Protein AF-M7C4N7-F1 (afdb_monomer_lite)

Structure (mmCIF, N/CA/C/O backbone):
data_AF-M7C4N7-F1
#
_entry.id   AF-M7C4N7-F1
#
loop_
_atom_site.group_PDB
_atom_site.id
_atom_site.type_symbol
_atom_site.label_atom_id
_atom_site.label_alt_id
_atom_site.label_comp_id
_atom_site.label_asym_id
_atom_site.label_entity_id
_atom_site.label_seq_id
_atom_site.pdbx_PDB_ins_code
_atom_site.Cartn_x
_atom_site.Cartn_y
_atom_site.Cartn_z
_atom_site.occupancy
_atom_site.B_iso_or_equiv
_atom_site.auth_seq_id
_atom_site.auth_comp_id
_atom_site.auth_asym_id
_atom_site.auth_atom_id
_atom_site.pdbx_PDB_model_num
ATOM 1 N N . MET A 1 1 ? 20.172 -42.568 18.208 1.00 40.59 1 MET A N 1
ATOM 2 C CA . MET A 1 1 ? 20.230 -41.429 19.149 1.00 40.59 1 MET A CA 1
ATOM 3 C C . MET A 1 1 ? 21.598 -40.781 19.039 1.00 40.59 1 MET A C 1
ATOM 5 O O . MET A 1 1 ? 22.564 -41.377 19.485 1.00 40.59 1 MET A O 1
ATOM 9 N N . VAL A 1 2 ? 21.690 -39.600 18.428 1.00 37.16 2 VAL A N 1
ATOM 10 C CA . VAL A 1 2 ? 22.840 -38.697 18.586 1.00 37.16 2 VAL A CA 1
ATOM 11 C C . VAL A 1 2 ? 22.249 -37.297 18.700 1.00 37.16 2 VAL A C 1
ATOM 13 O O . VAL A 1 2 ? 21.604 -36.816 17.772 1.00 37.16 2 VAL A O 1
ATOM 16 N N . GLY A 1 3 ? 22.351 -36.714 19.893 1.00 39.97 3 GLY A N 1
ATOM 17 C CA . GLY A 1 3 ? 21.815 -35.397 20.205 1.00 39.97 3 GLY A CA 1
ATOM 18 C C . GLY A 1 3 ? 22.714 -34.293 19.663 1.00 39.97 3 GLY A C 1
ATOM 19 O O . GLY A 1 3 ? 23.933 -34.355 19.806 1.00 39.97 3 GLY A O 1
ATOM 20 N N . VAL A 1 4 ? 22.102 -33.257 19.092 1.00 41.66 4 VAL A N 1
ATOM 21 C CA . VAL A 1 4 ? 22.787 -32.007 18.763 1.00 41.66 4 VAL A CA 1
ATOM 22 C C . VAL A 1 4 ? 22.228 -30.922 19.671 1.00 41.66 4 VAL A C 1
ATOM 24 O O . VAL A 1 4 ? 21.114 -30.435 19.510 1.00 41.66 4 VAL A O 1
ATOM 27 N N . LYS A 1 5 ? 23.027 -30.592 20.683 1.00 49.56 5 LYS A N 1
ATOM 28 C CA . LYS A 1 5 ? 22.858 -29.465 21.594 1.00 49.56 5 LYS A CA 1
ATOM 29 C C . LYS A 1 5 ? 23.390 -28.226 20.878 1.00 49.56 5 LYS A C 1
ATOM 31 O O . LYS A 1 5 ? 24.591 -28.162 20.628 1.00 49.56 5 LYS A O 1
ATOM 36 N N . HIS A 1 6 ? 22.548 -27.240 20.561 1.00 33.75 6 HIS A N 1
ATOM 37 C CA . HIS A 1 6 ? 23.070 -25.950 20.104 1.00 33.75 6 HIS A CA 1
ATOM 38 C C . HIS A 1 6 ? 22.189 -24.744 20.476 1.00 33.75 6 HIS A C 1
ATOM 40 O O . HIS A 1 6 ? 21.350 -24.289 19.712 1.00 33.75 6 HIS A O 1
ATOM 46 N N . ARG A 1 7 ? 22.494 -24.212 21.668 1.00 37.88 7 ARG A N 1
ATOM 47 C CA . ARG A 1 7 ? 22.790 -22.797 21.959 1.00 37.88 7 ARG A CA 1
ATOM 48 C C . ARG A 1 7 ? 21.740 -21.748 21.557 1.00 37.88 7 ARG A C 1
ATOM 50 O O . ARG A 1 7 ? 21.820 -21.155 20.484 1.00 37.88 7 ARG A O 1
ATOM 57 N N . GLU A 1 8 ? 20.884 -21.407 22.520 1.00 39.66 8 GLU A N 1
ATOM 58 C CA . GLU A 1 8 ? 20.238 -20.094 22.614 1.00 39.66 8 GLU A CA 1
ATOM 59 C C . GLU A 1 8 ? 21.288 -18.973 22.531 1.00 39.66 8 GLU A C 1
ATOM 61 O O . GLU A 1 8 ? 22.271 -18.951 23.281 1.00 39.66 8 GLU A O 1
ATOM 66 N N . ARG A 1 9 ? 21.086 -18.025 21.613 1.00 38.28 9 ARG A N 1
ATOM 67 C CA . ARG A 1 9 ? 21.716 -16.704 21.665 1.00 38.28 9 ARG A CA 1
ATOM 68 C C . ARG A 1 9 ? 20.626 -15.684 21.949 1.00 38.28 9 ARG A C 1
ATOM 70 O O . ARG A 1 9 ? 19.902 -15.271 21.051 1.00 38.28 9 ARG A O 1
ATOM 77 N N . SER A 1 10 ? 20.554 -15.303 23.217 1.00 37.97 10 SER A N 1
ATOM 78 C CA . SER A 1 10 ? 19.897 -14.089 23.678 1.00 37.97 10 SER A CA 1
ATOM 79 C C . SER A 1 10 ? 20.568 -12.885 23.006 1.00 37.97 10 SER A C 1
ATOM 81 O O . SER A 1 10 ? 21.794 -12.758 23.066 1.00 37.97 10 SER A O 1
ATOM 83 N N . ILE A 1 11 ? 19.801 -12.035 22.320 1.00 37.44 11 ILE A N 1
ATOM 84 C CA . ILE A 1 11 ? 20.286 -10.740 21.830 1.00 37.44 11 ILE A CA 1
ATOM 85 C C . ILE A 1 11 ? 19.551 -9.666 22.617 1.00 37.44 11 ILE A C 1
ATOM 87 O O . ILE A 1 11 ? 18.340 -9.499 22.506 1.00 37.44 11 ILE A O 1
ATOM 91 N N . ALA A 1 12 ? 20.334 -8.994 23.454 1.00 33.44 12 ALA A N 1
ATOM 92 C CA . ALA A 1 12 ? 19.933 -7.906 24.317 1.00 33.44 12 ALA A CA 1
ATOM 93 C C . ALA A 1 12 ? 19.387 -6.715 23.515 1.00 33.44 12 ALA A C 1
ATOM 95 O O . ALA A 1 12 ? 19.993 -6.271 22.538 1.00 33.44 12 ALA A O 1
ATOM 96 N N . CYS A 1 13 ? 18.267 -6.164 23.982 1.00 33.59 13 CYS A N 1
ATOM 97 C CA . CYS A 1 13 ? 17.773 -4.858 23.573 1.00 33.59 13 CYS A CA 1
ATOM 98 C C . CYS A 1 13 ? 18.702 -3.777 24.141 1.00 33.59 13 CYS A C 1
ATOM 100 O O . CYS A 1 13 ? 18.657 -3.486 25.334 1.00 33.59 13 CYS A O 1
ATOM 102 N N . HIS A 1 14 ? 19.542 -3.176 23.301 1.00 33.78 14 HIS A N 1
ATOM 103 C CA . HIS A 1 14 ? 20.205 -1.917 23.632 1.00 33.78 14 HIS A CA 1
ATOM 104 C C . HIS A 1 14 ? 19.411 -0.760 23.027 1.00 33.78 14 HIS A C 1
ATOM 106 O O . HIS A 1 14 ? 19.383 -0.566 21.813 1.00 33.78 14 HIS A O 1
ATOM 112 N N . SER A 1 15 ? 18.773 0.012 23.905 1.00 44.28 15 SER A N 1
ATOM 113 C CA . SER A 1 15 ? 18.278 1.354 23.614 1.00 44.28 15 SER A CA 1
ATOM 114 C C . SER A 1 15 ? 19.450 2.246 23.195 1.00 44.28 15 SER A C 1
ATOM 116 O O . SER A 1 15 ? 20.456 2.320 23.898 1.00 44.28 15 SER A O 1
ATOM 118 N N . SER A 1 16 ? 19.337 2.943 22.067 1.00 34.62 16 SER A N 1
ATOM 119 C CA . SER A 1 16 ? 20.261 4.020 21.701 1.00 34.62 16 SER A CA 1
ATOM 120 C C . SER A 1 16 ? 19.488 5.241 21.220 1.00 34.62 16 SER A C 1
ATOM 122 O O . SER A 1 16 ? 18.903 5.267 20.144 1.00 34.62 16 SER A O 1
ATOM 124 N N . THR A 1 17 ? 19.446 6.198 22.142 1.00 37.44 17 THR A N 1
ATOM 125 C CA . THR A 1 17 ? 19.560 7.654 22.027 1.00 37.44 17 THR A CA 1
ATOM 126 C C . THR A 1 17 ? 19.307 8.301 20.662 1.00 37.44 17 THR A C 1
ATOM 128 O O . THR A 1 17 ? 19.989 8.048 19.674 1.00 37.44 17 THR A O 1
ATOM 131 N N . MET A 1 18 ? 18.363 9.244 20.679 1.00 44.78 18 MET A N 1
ATOM 132 C CA . MET A 1 18 ? 17.986 10.129 19.582 1.00 44.78 18 MET A CA 1
ATOM 133 C C . MET A 1 18 ? 19.160 10.969 19.061 1.00 44.78 18 MET A C 1
ATOM 135 O O . MET A 1 18 ? 19.702 11.804 19.786 1.00 44.78 18 MET A O 1
ATOM 139 N N . LEU A 1 19 ? 19.464 10.831 17.768 1.00 38.69 19 LEU A N 1
ATOM 140 C CA . LEU A 1 19 ? 20.154 11.853 16.988 1.00 38.69 19 LEU A CA 1
ATOM 141 C C . LEU A 1 19 ? 19.371 12.173 15.712 1.00 38.69 19 LEU A C 1
ATOM 143 O O . LEU A 1 19 ? 18.706 11.344 15.100 1.00 38.69 19 LEU A O 1
ATOM 147 N N . ARG A 1 20 ? 19.418 13.462 15.410 1.00 41.31 20 ARG A N 1
ATOM 148 C CA . ARG A 1 20 ? 18.563 14.259 14.540 1.00 41.31 20 ARG A CA 1
ATOM 149 C C . ARG A 1 20 ? 18.873 13.988 13.059 1.00 41.31 20 ARG A C 1
ATOM 151 O O . ARG A 1 20 ? 20.030 14.053 12.669 1.00 41.31 20 ARG A O 1
ATOM 158 N N . GLY A 1 21 ? 17.831 13.805 12.241 1.00 40.88 21 GLY A N 1
ATOM 159 C CA . GLY A 1 21 ? 17.852 14.159 10.815 1.00 40.88 21 GLY A CA 1
ATOM 160 C C . GLY A 1 21 ? 18.328 13.100 9.816 1.00 40.88 21 GLY A C 1
ATOM 161 O O . GLY A 1 21 ? 19.357 13.290 9.190 1.00 40.88 21 GLY A O 1
ATOM 162 N N . THR A 1 22 ? 17.533 12.051 9.595 1.00 36.03 22 THR A N 1
ATOM 163 C CA . THR A 1 22 ? 17.334 11.353 8.302 1.00 36.03 22 THR A CA 1
ATOM 164 C C . THR A 1 22 ? 16.065 10.494 8.431 1.00 36.03 22 THR A C 1
ATOM 166 O O . THR A 1 22 ? 15.896 9.863 9.474 1.00 36.03 22 THR A O 1
ATOM 169 N N . PRO A 1 23 ? 15.168 10.376 7.431 1.00 38.97 23 PRO A N 1
ATOM 170 C CA . PRO A 1 23 ? 14.235 9.253 7.380 1.00 38.97 23 PRO A CA 1
ATOM 171 C C . PRO A 1 23 ? 14.991 8.034 6.830 1.00 38.97 23 PRO A C 1
ATOM 173 O O . PRO A 1 23 ? 14.690 7.500 5.766 1.00 38.97 23 PRO A O 1
ATOM 176 N N . GLY A 1 24 ? 16.058 7.644 7.529 1.00 34.75 24 GLY A N 1
ATOM 177 C CA . GLY A 1 24 ? 16.768 6.404 7.282 1.00 34.75 24 GLY A CA 1
ATOM 178 C C . GLY A 1 24 ? 15.963 5.288 7.919 1.00 34.75 24 GLY A C 1
ATOM 179 O O . GLY A 1 24 ? 16.109 5.024 9.111 1.00 34.75 24 GLY A O 1
ATOM 180 N N . TRP A 1 25 ? 15.092 4.652 7.138 1.00 45.12 25 TRP A N 1
ATOM 181 C CA . TRP A 1 25 ? 14.478 3.386 7.517 1.00 45.12 25 TRP A CA 1
ATOM 182 C C . TRP A 1 25 ? 15.591 2.345 7.616 1.00 45.12 25 TRP A C 1
ATOM 184 O O . TRP A 1 25 ? 15.926 1.658 6.654 1.00 45.12 25 TRP A O 1
ATOM 194 N N . SER A 1 26 ? 16.212 2.272 8.790 1.00 38.34 26 SER A N 1
ATOM 195 C CA . SER A 1 26 ? 17.112 1.192 9.157 1.00 38.34 26 SER A CA 1
ATOM 196 C C . SER A 1 26 ? 16.245 -0.027 9.448 1.00 38.34 26 SER A C 1
ATOM 198 O O . SER A 1 26 ? 15.958 -0.362 10.594 1.00 38.34 26 SER A O 1
ATOM 200 N N . CYS A 1 27 ? 15.748 -0.657 8.385 1.00 45.44 27 CYS A N 1
ATOM 201 C CA . CYS A 1 27 ? 15.280 -2.028 8.456 1.00 45.44 27 CYS A CA 1
ATOM 202 C C . CYS A 1 27 ? 16.518 -2.868 8.797 1.00 45.44 27 CYS A C 1
ATOM 204 O O . CYS A 1 27 ? 17.443 -2.910 7.979 1.00 45.44 27 CYS A O 1
ATOM 206 N N . PRO A 1 28 ? 16.593 -3.534 9.965 1.00 48.09 28 PRO A N 1
ATOM 207 C CA . PRO A 1 28 ? 17.647 -4.501 10.189 1.00 48.09 28 PRO A CA 1
ATOM 208 C C . PRO A 1 28 ? 17.442 -5.589 9.141 1.00 48.09 28 PRO A C 1
ATOM 210 O O . PRO A 1 28 ? 16.432 -6.294 9.143 1.00 48.09 28 PRO A O 1
ATOM 213 N N . GLY A 1 29 ? 18.371 -5.665 8.190 1.00 47.34 29 GLY A N 1
ATOM 214 C CA . GLY A 1 29 ? 18.349 -6.666 7.143 1.00 47.34 29 GLY A CA 1
ATOM 215 C C . GLY A 1 29 ? 18.206 -8.055 7.752 1.00 47.34 29 GLY A C 1
ATOM 216 O O . GLY A 1 29 ? 19.036 -8.454 8.566 1.00 47.34 29 GLY A O 1
ATOM 217 N N . ARG A 1 30 ? 17.129 -8.745 7.361 1.00 42.28 30 ARG A N 1
ATOM 218 C CA . ARG A 1 30 ? 16.949 -10.205 7.283 1.00 42.28 30 ARG A CA 1
ATOM 219 C C . ARG A 1 30 ? 15.504 -10.485 6.856 1.00 42.28 30 ARG A C 1
ATOM 221 O O . ARG A 1 30 ? 14.694 -10.970 7.635 1.00 42.28 30 ARG A O 1
ATOM 228 N N . TYR A 1 31 ? 15.197 -10.256 5.579 1.00 47.56 31 TYR A N 1
ATOM 229 C CA . TYR A 1 31 ? 14.181 -11.078 4.914 1.00 47.56 31 TYR A CA 1
ATOM 230 C C . TYR A 1 31 ? 14.815 -12.450 4.649 1.00 47.56 31 TYR A C 1
ATOM 232 O O . TYR A 1 31 ? 15.172 -12.787 3.525 1.00 47.56 31 TYR A O 1
ATOM 240 N N . LEU A 1 32 ? 15.073 -13.200 5.723 1.00 45.38 32 LEU A N 1
ATOM 241 C CA . LEU A 1 32 ? 15.330 -14.626 5.609 1.00 45.38 32 LEU A CA 1
ATOM 242 C C . LEU A 1 32 ? 13.970 -15.295 5.488 1.00 45.38 32 LEU A C 1
ATOM 244 O O . LEU A 1 32 ? 13.081 -15.048 6.299 1.00 45.38 32 LEU A O 1
ATOM 248 N N . ALA A 1 33 ? 13.842 -16.089 4.432 1.00 45.34 33 ALA A N 1
ATOM 249 C CA . ALA A 1 33 ? 12.704 -16.930 4.132 1.00 45.34 33 ALA A CA 1
ATOM 250 C C . ALA A 1 33 ? 12.160 -17.599 5.403 1.00 45.34 33 ALA A C 1
ATOM 252 O O . ALA A 1 33 ? 12.805 -18.473 5.981 1.00 45.34 33 ALA A O 1
ATOM 253 N N . ALA A 1 34 ? 10.976 -17.172 5.836 1.00 40.31 34 ALA A N 1
ATOM 254 C CA . ALA A 1 34 ? 10.169 -17.934 6.769 1.00 40.31 34 ALA A CA 1
ATOM 255 C C . ALA A 1 34 ? 9.332 -18.910 5.937 1.00 40.31 34 ALA A C 1
ATOM 257 O O . ALA A 1 34 ? 8.198 -18.625 5.555 1.00 40.31 34 ALA A O 1
ATOM 258 N N . GLU A 1 35 ? 9.943 -20.044 5.602 1.00 48.56 35 GLU A N 1
ATOM 259 C CA . GLU A 1 35 ? 9.201 -21.256 5.277 1.00 48.56 35 GLU A CA 1
ATOM 260 C C . GLU A 1 35 ? 8.355 -21.618 6.509 1.00 48.56 35 GLU A C 1
ATOM 262 O O . GLU A 1 35 ? 8.897 -21.926 7.567 1.00 48.56 35 GLU A O 1
ATOM 267 N N . GLY A 1 36 ? 7.030 -21.534 6.366 1.00 48.16 36 GLY A N 1
ATOM 268 C CA . GLY A 1 36 ? 6.058 -22.207 7.228 1.00 48.16 36 GLY A CA 1
ATOM 269 C C . GLY A 1 36 ? 5.907 -21.689 8.661 1.00 48.16 36 GLY A C 1
ATOM 270 O O . GLY A 1 36 ? 6.401 -22.315 9.586 1.00 48.16 36 GLY A O 1
ATOM 271 N N . ASP A 1 37 ? 5.095 -20.648 8.859 1.00 39.09 37 ASP A N 1
ATOM 272 C CA . ASP A 1 37 ? 4.062 -20.691 9.903 1.00 39.09 37 ASP A CA 1
ATOM 273 C C . ASP A 1 37 ? 2.970 -19.654 9.615 1.00 39.09 37 ASP A C 1
ATOM 275 O O . ASP A 1 37 ? 3.216 -18.456 9.452 1.00 39.09 37 ASP A O 1
ATOM 279 N N . GLN A 1 38 ? 1.731 -20.121 9.529 1.00 46.12 38 GLN A N 1
ATOM 280 C CA . GLN A 1 38 ? 0.542 -19.293 9.364 1.00 46.12 38 GLN A CA 1
ATOM 281 C C . GLN A 1 38 ? 0.182 -18.668 10.728 1.00 46.12 38 GLN A C 1
ATOM 283 O O . GLN A 1 38 ? -0.884 -18.922 11.273 1.00 46.12 38 GLN A O 1
ATOM 288 N N . GLY A 1 39 ? 1.086 -17.878 11.316 1.00 50.03 39 GLY A N 1
ATOM 289 C CA . GLY A 1 39 ? 0.992 -17.570 12.743 1.00 50.03 39 GLY A CA 1
ATOM 290 C C . GLY A 1 39 ? 1.817 -16.388 13.237 1.00 50.03 39 GLY A C 1
ATOM 291 O O . GLY A 1 39 ? 2.554 -16.530 14.199 1.00 50.03 39 GLY A O 1
ATOM 292 N N . SER A 1 40 ? 1.666 -15.182 12.672 1.00 58.06 40 SER A N 1
ATOM 293 C CA . SER A 1 40 ? 1.886 -13.964 13.479 1.00 58.06 40 SER A CA 1
ATOM 294 C C . SER A 1 40 ? 1.351 -12.686 12.828 1.00 58.06 40 SER A C 1
ATOM 296 O O . SER A 1 40 ? 2.103 -11.764 12.511 1.00 58.06 40 SER A O 1
ATOM 298 N N . LYS A 1 41 ? 0.024 -12.564 12.663 1.00 59.72 41 LYS A N 1
ATOM 299 C CA . LYS A 1 41 ? -0.574 -11.235 12.404 1.00 59.72 41 LYS A CA 1
ATOM 300 C C . LYS A 1 41 ? -0.080 -10.208 13.439 1.00 59.72 41 LYS A C 1
ATOM 302 O O . LYS A 1 41 ? 0.226 -9.080 13.067 1.00 59.72 41 LYS A O 1
ATOM 307 N N . GLY A 1 42 ? 0.069 -10.633 14.698 1.00 66.62 42 GLY A N 1
ATOM 308 C CA . GLY A 1 42 ? 0.605 -9.815 15.789 1.00 66.62 42 GLY A CA 1
ATOM 309 C C . GLY A 1 42 ? 2.082 -9.440 15.632 1.00 66.62 42 GLY A C 1
ATOM 310 O O . GLY A 1 42 ? 2.442 -8.305 15.921 1.00 66.62 42 GLY A O 1
ATOM 311 N N . GLY A 1 43 ? 2.933 -10.333 15.120 1.00 79.81 43 GLY A N 1
ATO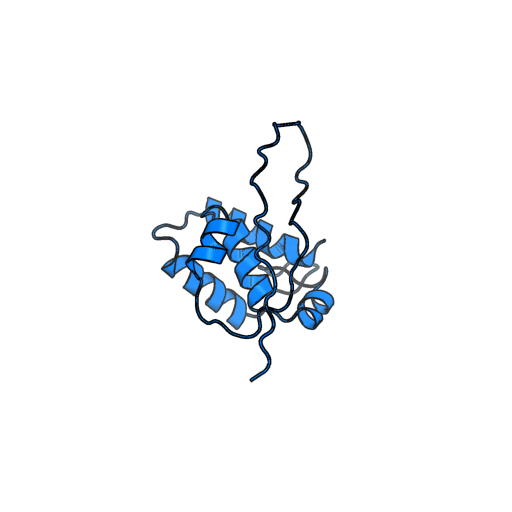M 312 C CA . GLY A 1 43 ? 4.362 -10.063 14.933 1.00 79.81 43 GLY A CA 1
ATOM 313 C C . GLY A 1 43 ? 4.631 -8.973 13.897 1.00 79.81 43 GLY A C 1
ATOM 314 O O . GLY A 1 43 ? 5.406 -8.055 14.158 1.00 79.81 43 GLY A O 1
ATOM 315 N N . LEU A 1 44 ? 3.936 -9.021 12.756 1.00 80.88 44 LEU A N 1
ATOM 316 C CA . LEU A 1 44 ? 4.053 -7.994 11.713 1.00 80.88 44 LEU A CA 1
ATOM 317 C C . LEU A 1 44 ? 3.446 -6.660 12.180 1.00 80.88 44 LEU A C 1
ATOM 319 O O . LEU A 1 44 ? 4.018 -5.602 11.947 1.00 80.88 44 LEU A O 1
ATOM 323 N N . LEU A 1 45 ? 2.334 -6.704 12.921 1.00 84.12 45 LEU A N 1
ATOM 324 C CA . LEU A 1 45 ? 1.708 -5.512 13.504 1.00 84.12 45 LEU A CA 1
ATOM 325 C C . LEU A 1 45 ? 2.633 -4.803 14.504 1.00 84.12 45 LEU A C 1
ATOM 327 O O . LEU A 1 45 ? 2.764 -3.579 14.473 1.00 84.12 45 LEU A O 1
ATOM 331 N N . MET A 1 46 ? 3.313 -5.583 15.348 1.00 84.62 46 MET A N 1
ATOM 332 C CA . MET A 1 46 ? 4.254 -5.077 16.344 1.00 84.62 46 MET A CA 1
ATOM 333 C C . MET A 1 46 ? 5.506 -4.478 15.692 1.00 84.62 46 MET A C 1
ATOM 335 O O . MET A 1 46 ? 5.942 -3.401 16.092 1.00 84.62 46 MET A O 1
ATOM 339 N N . GLN A 1 47 ? 6.042 -5.113 14.642 1.00 84.69 47 GLN A N 1
ATOM 340 C CA . GLN A 1 47 ? 7.154 -4.557 13.856 1.00 84.69 47 GLN A CA 1
ATOM 341 C C . GLN A 1 47 ? 6.796 -3.227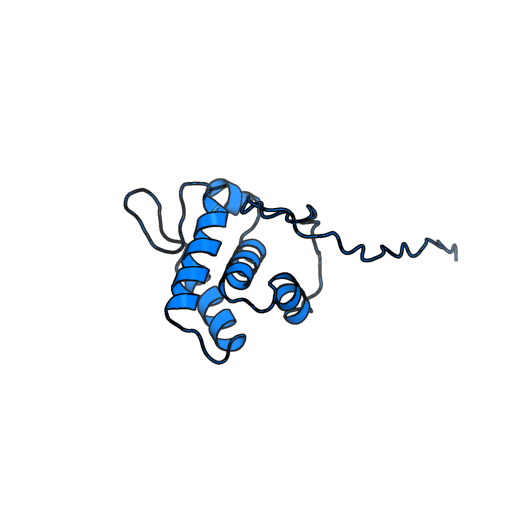 13.185 1.00 84.69 47 GLN A C 1
ATOM 343 O O . GLN A 1 47 ? 7.637 -2.341 13.079 1.00 84.69 47 GLN A O 1
ATOM 348 N N . CYS A 1 48 ? 5.539 -3.068 12.776 1.00 87.94 48 CYS A N 1
ATOM 349 C CA . CYS A 1 48 ? 5.036 -1.855 12.139 1.00 87.94 48 CYS A CA 1
ATOM 350 C C . CYS A 1 48 ? 4.501 -0.817 13.137 1.00 87.94 48 CYS A C 1
ATOM 352 O O . CYS A 1 48 ? 3.822 0.125 12.727 1.00 87.94 48 CYS A O 1
ATOM 354 N N . SER A 1 49 ? 4.773 -0.992 14.437 1.00 87.94 49 SER A N 1
ATOM 355 C CA . SER A 1 49 ? 4.358 -0.079 15.512 1.00 87.94 49 SER A CA 1
ATOM 356 C C . SER A 1 49 ? 2.859 0.240 15.502 1.00 87.94 49 SER A C 1
ATOM 358 O O . SER A 1 49 ? 2.471 1.357 15.830 1.00 87.94 49 SER A O 1
ATOM 360 N N . PHE A 1 50 ? 2.020 -0.723 15.098 1.00 87.12 50 PHE A N 1
ATOM 361 C CA . PHE A 1 50 ? 0.568 -0.543 14.979 1.00 87.12 50 PHE A CA 1
ATOM 362 C C . PHE A 1 50 ? 0.162 0.630 14.069 1.00 87.12 50 PHE A C 1
ATOM 364 O O . PHE A 1 50 ? -0.882 1.244 14.269 1.00 87.12 50 PHE A O 1
ATOM 371 N N . ARG A 1 51 ? 0.973 0.953 13.053 1.00 90.62 51 ARG A N 1
ATOM 372 C CA . ARG A 1 51 ? 0.661 2.011 12.086 1.00 90.62 51 ARG A CA 1
ATOM 373 C C . ARG A 1 51 ? 0.182 1.433 10.751 1.00 90.62 51 ARG A C 1
ATOM 375 O O . ARG A 1 51 ? 0.886 0.584 10.195 1.00 90.62 51 ARG A O 1
ATOM 382 N N . PRO A 1 52 ? -0.941 1.920 10.185 1.00 92.12 52 PRO A N 1
ATOM 383 C CA . PRO A 1 52 ? -1.472 1.424 8.917 1.00 92.12 52 PRO A CA 1
ATOM 384 C C . PRO A 1 52 ? -0.472 1.496 7.759 1.00 92.12 52 PRO A C 1
ATOM 386 O O . PRO A 1 52 ? -0.363 0.536 6.999 1.00 92.12 52 PRO A O 1
ATOM 389 N N . GLY A 1 53 ? 0.295 2.588 7.643 1.00 93.19 53 GLY A N 1
ATOM 390 C CA . GLY A 1 53 ? 1.235 2.804 6.540 1.00 93.19 53 GLY A CA 1
ATOM 391 C C . GLY A 1 53 ? 2.352 1.759 6.449 1.00 93.19 53 GLY A C 1
ATOM 392 O O . GLY A 1 53 ? 2.386 0.980 5.488 1.00 93.19 53 GLY A O 1
ATOM 393 N N . PRO A 1 54 ? 3.242 1.680 7.455 1.00 93.31 54 PRO A N 1
ATOM 394 C CA . PRO A 1 54 ? 4.293 0.666 7.517 1.00 93.31 54 PRO A CA 1
ATOM 395 C C . PRO A 1 54 ? 3.737 -0.759 7.454 1.00 93.31 54 PRO A C 1
ATOM 397 O O . PRO A 1 54 ? 4.302 -1.614 6.773 1.00 93.31 54 PRO A O 1
ATOM 400 N N . TYR A 1 55 ? 2.593 -1.006 8.099 1.00 93.62 55 TYR A N 1
ATOM 401 C CA . TYR A 1 55 ? 1.938 -2.311 8.081 1.00 93.62 55 TYR A CA 1
ATOM 402 C C . TYR A 1 55 ? 1.486 -2.714 6.675 1.00 93.62 55 TYR A C 1
ATOM 404 O O . TYR A 1 55 ? 1.752 -3.834 6.240 1.00 93.62 55 TYR A O 1
ATOM 412 N N . ALA A 1 56 ? 0.877 -1.799 5.918 1.00 93.81 56 ALA A N 1
ATOM 413 C CA . ALA A 1 56 ? 0.474 -2.043 4.537 1.00 93.81 56 ALA A CA 1
ATOM 414 C C . ALA A 1 56 ? 1.670 -2.330 3.620 1.00 93.81 56 ALA A C 1
ATOM 416 O O . ALA A 1 56 ? 1.580 -3.196 2.747 1.00 93.81 56 ALA A O 1
ATOM 417 N N . ALA A 1 57 ? 2.795 -1.641 3.825 1.00 92.88 57 ALA A N 1
ATOM 418 C CA . ALA A 1 57 ? 4.016 -1.905 3.075 1.00 92.88 57 ALA A CA 1
ATOM 419 C C . ALA A 1 57 ? 4.588 -3.299 3.390 1.00 92.88 57 ALA A C 1
ATOM 421 O O . ALA A 1 57 ? 4.857 -4.077 2.474 1.00 92.88 57 ALA A O 1
ATOM 422 N N . CYS A 1 58 ? 4.689 -3.667 4.668 1.00 92.00 58 CYS A N 1
ATOM 423 C CA . CYS A 1 58 ? 5.134 -5.003 5.069 1.00 92.00 58 CYS A CA 1
ATOM 424 C C . CYS A 1 58 ? 4.190 -6.107 4.564 1.00 92.00 58 CYS A C 1
ATOM 426 O O . CYS A 1 58 ? 4.658 -7.133 4.075 1.00 92.00 58 CYS A O 1
ATOM 428 N N . LEU A 1 59 ? 2.871 -5.885 4.593 1.00 92.75 59 LEU A N 1
ATOM 429 C CA . LEU A 1 59 ? 1.894 -6.793 3.984 1.00 92.75 59 LEU A CA 1
ATOM 430 C C . LEU A 1 59 ? 2.106 -6.942 2.474 1.00 92.75 59 LEU A C 1
ATOM 432 O O . LEU A 1 59 ? 2.054 -8.056 1.959 1.00 92.75 59 LEU A O 1
ATOM 436 N N . CYS A 1 60 ? 2.342 -5.837 1.763 1.00 92.06 60 CYS A N 1
ATOM 437 C CA . CYS A 1 60 ? 2.601 -5.856 0.326 1.00 92.06 60 CYS A CA 1
ATOM 438 C C . CYS A 1 60 ? 3.864 -6.674 0.011 1.00 92.06 60 CYS A C 1
ATOM 440 O O . CYS A 1 60 ? 3.807 -7.597 -0.799 1.00 92.06 60 CYS A O 1
ATOM 442 N N . ALA A 1 61 ? 4.966 -6.410 0.717 1.00 90.81 61 ALA A N 1
ATOM 443 C CA . ALA A 1 61 ? 6.223 -7.140 0.559 1.00 90.81 61 ALA A CA 1
ATOM 444 C C . ALA A 1 61 ? 6.094 -8.636 0.902 1.00 90.81 61 ALA A C 1
ATOM 446 O O . ALA A 1 61 ? 6.729 -9.467 0.263 1.00 90.81 61 ALA A O 1
ATOM 447 N N . ALA A 1 62 ? 5.245 -8.995 1.869 1.00 90.44 62 ALA A N 1
ATOM 448 C CA . ALA A 1 62 ? 4.982 -10.391 2.216 1.00 90.44 62 ALA A CA 1
ATOM 449 C C . ALA A 1 62 ? 4.127 -11.131 1.169 1.00 90.44 62 ALA A C 1
ATOM 451 O O . ALA A 1 62 ? 4.225 -12.349 1.043 1.00 90.44 62 ALA A O 1
ATOM 452 N N . MET A 1 63 ? 3.266 -10.423 0.429 1.00 91.31 63 MET A N 1
ATOM 453 C CA . MET A 1 63 ? 2.382 -11.022 -0.581 1.00 91.31 63 MET A CA 1
ATOM 454 C C . MET A 1 63 ? 2.988 -11.081 -1.984 1.00 91.31 63 MET A C 1
ATOM 456 O O . MET A 1 63 ? 2.504 -11.849 -2.818 1.00 91.31 63 MET A O 1
ATOM 460 N N . VAL A 1 64 ? 3.991 -10.253 -2.275 1.00 89.25 64 VAL A N 1
ATOM 461 C CA . VAL A 1 64 ? 4.626 -10.171 -3.593 1.00 89.25 64 VAL A CA 1
ATOM 462 C C . VAL A 1 64 ? 5.987 -10.865 -3.538 1.00 89.25 64 VAL A C 1
ATOM 464 O O . VAL A 1 64 ? 6.853 -10.443 -2.775 1.00 89.25 64 VAL A O 1
ATOM 467 N N . PRO A 1 65 ? 6.228 -11.899 -4.363 1.00 89.62 65 PRO A N 1
ATOM 468 C CA . PRO A 1 65 ? 7.534 -12.543 -4.428 1.00 89.62 65 PRO A CA 1
ATOM 469 C C . PRO A 1 65 ? 8.652 -11.547 -4.761 1.00 89.62 65 PRO A C 1
ATOM 471 O O . PRO A 1 65 ? 8.484 -10.690 -5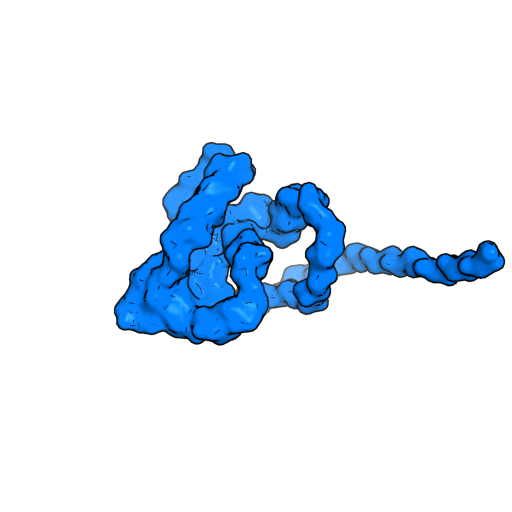.629 1.00 89.62 65 PRO A O 1
ATOM 474 N N . LEU A 1 66 ? 9.822 -11.709 -4.138 1.00 86.44 66 LEU A N 1
ATOM 475 C CA . LEU A 1 66 ? 10.998 -10.852 -4.357 1.00 86.44 66 LEU A CA 1
ATOM 476 C C . LEU A 1 66 ? 11.364 -10.639 -5.844 1.00 86.44 66 LEU A C 1
ATOM 478 O O . LEU A 1 66 ? 11.614 -9.491 -6.217 1.00 86.44 66 LEU A O 1
ATOM 482 N N . PRO A 1 67 ? 11.349 -11.664 -6.726 1.00 89.69 67 PRO A N 1
ATOM 483 C CA . PRO A 1 67 ? 11.623 -11.448 -8.150 1.00 89.69 67 PRO A CA 1
ATOM 484 C C . PRO A 1 67 ? 10.614 -10.508 -8.819 1.00 89.69 67 PRO A C 1
ATOM 486 O O . PRO A 1 67 ? 10.984 -9.688 -9.654 1.00 89.69 67 PRO A O 1
ATOM 489 N N . LEU A 1 68 ? 9.342 -10.595 -8.419 1.00 88.56 68 LEU A N 1
ATOM 490 C CA . LEU A 1 68 ? 8.276 -9.749 -8.945 1.00 88.56 68 LEU A CA 1
ATOM 491 C C . LEU A 1 68 ? 8.379 -8.320 -8.392 1.00 88.56 68 LEU A C 1
ATOM 493 O O . LEU A 1 68 ? 8.212 -7.365 -9.145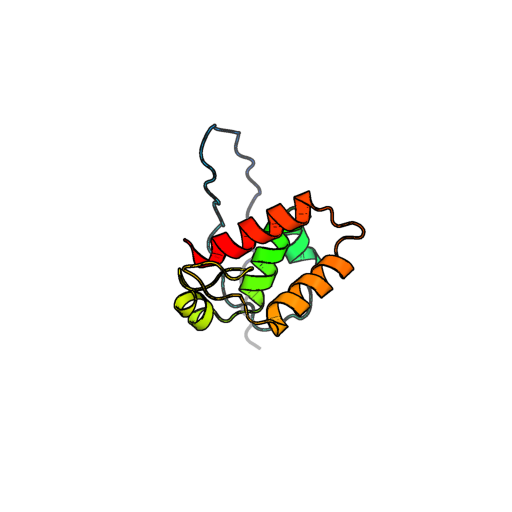 1.00 88.56 68 LEU A O 1
ATOM 497 N N . MET A 1 69 ? 8.743 -8.163 -7.113 1.00 88.00 69 MET A N 1
ATOM 498 C CA . MET A 1 69 ? 9.056 -6.854 -6.519 1.00 88.00 69 MET A CA 1
ATOM 499 C C . MET A 1 69 ? 10.164 -6.131 -7.297 1.00 88.00 69 MET A C 1
ATOM 501 O O . MET A 1 69 ? 10.029 -4.945 -7.590 1.00 88.00 69 MET A O 1
ATOM 505 N N . ALA A 1 70 ? 11.225 -6.848 -7.684 1.00 88.19 70 ALA A N 1
ATOM 506 C CA . ALA A 1 70 ? 12.325 -6.288 -8.468 1.00 88.19 70 ALA A CA 1
ATOM 507 C C . ALA A 1 70 ? 11.890 -5.857 -9.880 1.00 88.19 70 ALA A C 1
ATOM 509 O O . ALA A 1 70 ? 12.344 -4.829 -10.375 1.00 88.19 70 ALA A O 1
ATOM 510 N N . GLN A 1 71 ? 10.981 -6.597 -10.522 1.00 89.62 71 GLN A N 1
ATOM 511 C CA . GLN A 1 71 ? 10.411 -6.201 -11.818 1.00 89.62 71 GLN A CA 1
ATOM 512 C C . GLN A 1 71 ? 9.522 -4.960 -11.714 1.00 89.62 71 GLN A C 1
ATOM 514 O O . GLN A 1 71 ? 9.465 -4.152 -12.636 1.00 89.62 71 GLN A O 1
ATOM 519 N N . TRP A 1 72 ? 8.822 -4.806 -10.594 1.00 92.06 72 TRP A N 1
ATOM 520 C CA . TRP A 1 72 ? 7.917 -3.686 -10.343 1.00 92.06 72 TRP A CA 1
ATOM 521 C C . TRP A 1 72 ? 8.637 -2.405 -9.917 1.00 92.06 72 TRP A C 1
ATOM 523 O O . TRP A 1 72 ? 8.021 -1.338 -9.825 1.00 92.06 72 TRP A O 1
ATOM 533 N N . TYR A 1 73 ? 9.946 -2.497 -9.705 1.00 89.06 73 TYR A N 1
ATOM 534 C CA . TYR A 1 73 ? 10.796 -1.389 -9.329 1.00 89.06 73 TYR A CA 1
ATOM 535 C C . TYR A 1 73 ? 10.704 -0.219 -10.319 1.00 89.06 73 TYR A C 1
ATOM 537 O O . TYR A 1 73 ? 10.873 -0.377 -11.526 1.00 89.06 73 TYR A O 1
ATOM 545 N N . ARG A 1 74 ? 10.406 0.969 -9.788 1.00 87.81 74 ARG A N 1
ATOM 546 C CA . ARG A 1 74 ? 10.130 2.256 -10.455 1.00 87.81 74 ARG A CA 1
ATOM 547 C C . ARG A 1 74 ? 9.007 2.244 -11.490 1.00 87.81 74 ARG A C 1
ATOM 549 O O . ARG A 1 74 ? 8.723 3.285 -12.074 1.00 87.81 74 ARG A O 1
ATOM 556 N N . GLN A 1 75 ? 8.357 1.104 -11.696 1.00 90.00 75 GLN A N 1
ATOM 557 C CA . GLN A 1 75 ? 7.308 0.917 -12.692 1.00 90.00 75 GLN A CA 1
ATOM 558 C C . GLN A 1 75 ? 5.924 0.885 -12.060 1.00 90.00 75 GLN A C 1
ATOM 560 O O . GLN A 1 75 ? 4.955 1.222 -12.732 1.00 90.00 75 GLN A O 1
ATOM 565 N N . VAL A 1 76 ? 5.817 0.500 -10.787 1.00 89.06 76 VAL A N 1
ATOM 566 C CA . VAL A 1 76 ? 4.535 0.260 -10.118 1.00 89.06 76 VAL A CA 1
ATOM 567 C C . VAL A 1 76 ? 4.320 1.212 -8.943 1.00 89.06 76 VAL A C 1
ATOM 569 O O . VAL A 1 76 ? 5.247 1.578 -8.225 1.00 89.06 76 VAL A O 1
ATOM 572 N N . SER A 1 77 ? 3.067 1.599 -8.721 1.00 90.19 77 SER A N 1
ATOM 573 C CA . SER A 1 77 ? 2.615 2.339 -7.538 1.00 90.19 77 SER A CA 1
ATOM 574 C C . SER A 1 77 ? 1.230 1.870 -7.084 1.00 90.19 77 SER A C 1
ATOM 576 O O . SER A 1 77 ? 0.495 1.228 -7.830 1.00 90.19 77 SER A O 1
ATOM 578 N N . LEU A 1 78 ? 0.832 2.184 -5.849 1.00 86.12 78 LEU A N 1
ATOM 579 C CA . LEU A 1 78 ? -0.481 1.834 -5.293 1.00 86.12 78 LEU A CA 1
ATOM 580 C C . LEU A 1 78 ? -1.633 2.384 -6.138 1.00 86.12 78 LEU A C 1
ATOM 582 O O . LEU A 1 78 ? -2.637 1.707 -6.353 1.00 86.12 78 LEU A O 1
ATOM 586 N N . THR A 1 79 ? -1.479 3.599 -6.642 1.00 84.44 79 THR A N 1
ATOM 587 C CA . THR A 1 79 ? -2.389 4.221 -7.605 1.00 84.44 79 THR A CA 1
ATOM 588 C C . THR A 1 79 ? -1.658 4.419 -8.917 1.00 84.44 79 THR A C 1
ATOM 590 O O . THR A 1 79 ? -0.463 4.695 -8.895 1.00 84.44 79 THR A O 1
ATOM 593 N N . GLU A 1 80 ? -2.356 4.311 -10.043 1.00 83.25 80 GLU A N 1
ATOM 594 C CA . GLU A 1 80 ? -1.780 4.639 -11.350 1.00 83.25 80 GLU A CA 1
ATOM 595 C C . GLU A 1 80 ? -1.305 6.096 -11.364 1.00 83.25 80 GLU A C 1
ATOM 597 O O . GLU A 1 80 ? -1.971 6.978 -10.811 1.00 83.25 80 GLU A O 1
ATOM 602 N N . THR A 1 81 ? -0.144 6.349 -11.964 1.00 83.75 81 THR A N 1
ATOM 603 C CA . THR A 1 81 ? 0.333 7.708 -12.244 1.00 83.75 81 THR A CA 1
ATOM 604 C C . THR A 1 81 ? 0.710 7.821 -13.717 1.00 83.75 81 THR A C 1
ATOM 606 O O . THR A 1 81 ? 0.699 6.835 -14.445 1.00 83.75 81 THR A O 1
ATOM 609 N N . ARG A 1 82 ? 1.092 9.019 -14.177 1.00 83.81 82 ARG A N 1
ATOM 610 C CA . ARG A 1 82 ? 1.530 9.220 -15.570 1.00 83.81 82 ARG A CA 1
ATOM 611 C C . ARG A 1 82 ? 2.727 8.350 -15.973 1.00 83.81 82 ARG A C 1
ATOM 613 O O . ARG A 1 82 ? 2.915 8.116 -17.158 1.00 83.81 82 ARG A O 1
ATOM 620 N N . THR A 1 83 ? 3.547 7.927 -15.013 1.00 85.25 83 THR A N 1
ATOM 621 C CA . THR A 1 83 ? 4.818 7.230 -15.266 1.00 85.25 83 THR A CA 1
ATOM 622 C C . THR A 1 83 ? 4.859 5.820 -14.688 1.00 85.25 83 THR A C 1
ATOM 624 O O . THR A 1 83 ? 5.844 5.120 -14.895 1.00 85.25 83 THR A O 1
ATOM 627 N N . THR A 1 84 ? 3.834 5.409 -13.938 1.00 90.12 84 THR A N 1
ATOM 628 C CA . THR A 1 84 ? 3.809 4.122 -13.237 1.00 90.12 84 THR A CA 1
ATOM 629 C C . THR A 1 84 ? 2.446 3.458 -13.344 1.00 90.12 84 THR A C 1
ATOM 631 O O . THR A 1 84 ? 1.403 4.102 -13.216 1.00 90.12 84 THR A O 1
ATOM 634 N N . VAL A 1 85 ? 2.456 2.142 -13.527 1.00 90.94 85 VAL A N 1
ATOM 635 C CA . VAL A 1 85 ? 1.247 1.324 -13.560 1.00 90.94 85 VAL A CA 1
ATOM 636 C C . VAL A 1 85 ? 0.731 1.078 -12.142 1.00 90.94 85 VAL A C 1
ATOM 638 O O . VAL A 1 85 ? 1.494 1.010 -11.175 1.00 90.94 85 VAL A O 1
ATOM 641 N N . ALA A 1 86 ? -0.585 0.942 -11.993 1.00 92.00 86 ALA A N 1
ATOM 642 C CA . ALA A 1 86 ? -1.164 0.603 -10.699 1.00 92.00 86 ALA A CA 1
ATOM 643 C C . ALA A 1 86 ? -0.815 -0.830 -10.274 1.00 92.00 86 ALA A C 1
ATOM 645 O O . ALA A 1 86 ? -0.815 -1.758 -11.083 1.00 92.00 86 ALA A O 1
ATOM 646 N N . LEU A 1 87 ? -0.668 -1.024 -8.964 1.00 91.75 87 LEU A N 1
ATOM 647 C CA . LEU A 1 87 ? -0.670 -2.331 -8.317 1.00 91.75 87 LEU A CA 1
ATOM 648 C C . LEU A 1 87 ? -1.886 -3.158 -8.786 1.00 91.75 87 LEU A C 1
ATOM 650 O O . LEU A 1 87 ? -3.009 -2.624 -8.860 1.00 91.75 87 LEU A O 1
ATOM 654 N N . PRO A 1 88 ? -1.715 -4.470 -9.045 1.00 92.50 88 PRO A N 1
ATOM 655 C CA . PRO A 1 88 ? -2.811 -5.333 -9.458 1.00 92.50 88 PRO A CA 1
ATOM 656 C C . PRO A 1 88 ? -4.023 -5.221 -8.528 1.00 92.50 88 PRO A C 1
ATOM 658 O O . PRO A 1 88 ? -3.910 -5.178 -7.299 1.00 92.50 88 PRO A O 1
ATOM 661 N N . LYS A 1 89 ? -5.220 -5.156 -9.120 1.00 92.75 89 LYS A N 1
ATOM 662 C CA . LYS A 1 89 ? -6.475 -4.885 -8.394 1.00 92.75 89 LYS A CA 1
ATOM 663 C C . LYS A 1 89 ? -6.753 -5.913 -7.291 1.00 92.75 89 LYS A C 1
ATOM 665 O O . LYS A 1 89 ? -7.289 -5.550 -6.247 1.00 92.75 89 LYS A O 1
ATOM 670 N N . ASN A 1 90 ? -6.390 -7.176 -7.506 1.00 92.88 90 ASN A N 1
ATOM 671 C CA . ASN A 1 90 ? -6.520 -8.252 -6.520 1.00 92.88 90 ASN A CA 1
ATOM 672 C C . ASN A 1 90 ? -5.653 -7.999 -5.279 1.00 92.88 90 ASN A C 1
ATOM 674 O O . ASN A 1 90 ? -6.131 -8.173 -4.160 1.00 92.88 90 ASN A O 1
ATOM 678 N N . LEU A 1 91 ? -4.418 -7.533 -5.470 1.00 91.62 91 LEU A N 1
ATOM 679 C CA . LEU A 1 91 ? -3.498 -7.242 -4.376 1.00 91.62 91 LEU A CA 1
ATOM 680 C C . LEU A 1 91 ? -3.967 -6.027 -3.571 1.00 91.62 91 LEU A C 1
ATOM 682 O O . LEU A 1 91 ? -4.055 -6.100 -2.348 1.00 91.62 91 LEU A O 1
ATOM 686 N N . ARG A 1 92 ? -4.394 -4.953 -4.249 1.00 93.12 92 ARG A N 1
ATOM 687 C CA . ARG A 1 92 ? -4.968 -3.766 -3.587 1.00 93.12 92 ARG A CA 1
ATOM 688 C C . ARG A 1 92 ? -6.190 -4.104 -2.740 1.00 93.12 92 ARG A C 1
ATOM 690 O O . ARG A 1 92 ? -6.274 -3.676 -1.594 1.00 93.12 92 ARG A O 1
ATOM 697 N N . LYS A 1 93 ? -7.113 -4.908 -3.280 1.00 93.44 93 LYS A N 1
ATOM 698 C CA . LYS A 1 93 ? -8.291 -5.378 -2.536 1.00 93.44 93 LYS A CA 1
ATOM 699 C C . LYS A 1 93 ? -7.897 -6.178 -1.300 1.00 93.44 93 LYS A C 1
ATOM 701 O O . LYS A 1 93 ? -8.473 -5.960 -0.242 1.00 93.44 93 LYS A O 1
ATOM 706 N N . ARG A 1 94 ? -6.915 -7.074 -1.422 1.00 94.00 94 ARG A N 1
ATOM 707 C CA . ARG A 1 94 ? -6.479 -7.912 -0.304 1.00 94.00 94 ARG A CA 1
ATOM 708 C C . ARG A 1 94 ? -5.809 -7.097 0.800 1.00 94.00 94 ARG A C 1
ATOM 710 O O . ARG A 1 94 ? -6.121 -7.310 1.964 1.00 94.00 94 ARG A O 1
ATOM 717 N N . ILE A 1 95 ? -4.955 -6.136 0.446 1.00 91.88 95 ILE A N 1
ATOM 718 C CA . ILE A 1 95 ? -4.348 -5.209 1.413 1.00 91.88 95 ILE A CA 1
ATOM 719 C C . ILE A 1 95 ? -5.440 -4.397 2.120 1.00 91.88 95 ILE A C 1
ATOM 721 O O . ILE A 1 95 ? -5.469 -4.370 3.345 1.00 91.88 95 ILE A O 1
ATOM 725 N N . ALA A 1 96 ? -6.380 -3.811 1.370 1.00 91.88 96 ALA A N 1
ATOM 726 C CA . ALA A 1 96 ? -7.481 -3.036 1.943 1.00 91.88 96 ALA A CA 1
ATOM 727 C C . ALA A 1 96 ? -8.357 -3.866 2.898 1.00 91.88 96 ALA A C 1
ATOM 729 O O . ALA A 1 96 ? -8.706 -3.396 3.975 1.00 91.88 96 ALA A O 1
ATOM 730 N N . GLN A 1 97 ? -8.669 -5.115 2.536 1.00 93.94 97 GLN A N 1
ATOM 731 C CA . GLN A 1 97 ? -9.430 -6.028 3.393 1.00 93.94 97 GLN A CA 1
ATOM 732 C C . GLN A 1 97 ? -8.703 -6.339 4.700 1.00 93.94 97 GLN A C 1
ATOM 734 O O . GLN A 1 97 ? -9.327 -6.322 5.754 1.00 93.94 97 GLN A O 1
ATOM 739 N N . ILE A 1 98 ? -7.398 -6.619 4.646 1.00 93.12 98 ILE A N 1
ATOM 740 C CA . ILE A 1 98 ? -6.630 -6.902 5.863 1.00 93.12 98 ILE A CA 1
ATOM 741 C C . ILE A 1 98 ? -6.521 -5.646 6.725 1.00 93.12 98 ILE A C 1
ATOM 743 O O . ILE A 1 98 ? -6.702 -5.741 7.930 1.00 93.12 98 ILE A O 1
ATOM 747 N N . LEU A 1 99 ? -6.287 -4.474 6.129 1.00 91.62 99 LEU A N 1
ATOM 748 C CA . LEU A 1 99 ? -6.247 -3.216 6.873 1.00 91.62 99 LEU A CA 1
ATOM 749 C C . LEU A 1 99 ? -7.566 -2.950 7.604 1.00 91.62 99 LEU A C 1
ATOM 751 O O . LEU A 1 99 ? -7.532 -2.705 8.801 1.00 91.62 99 LEU A O 1
ATOM 755 N N . ALA A 1 100 ? -8.707 -3.093 6.925 1.00 91.38 100 ALA A N 1
ATOM 756 C CA . ALA A 1 100 ? -10.026 -2.903 7.531 1.00 91.38 100 ALA A CA 1
ATOM 757 C C . ALA A 1 100 ? -10.369 -3.946 8.613 1.00 91.38 100 ALA A C 1
ATOM 759 O O . ALA A 1 100 ? -11.207 -3.695 9.468 1.00 91.38 100 ALA A O 1
ATOM 760 N N . GLN A 1 101 ? -9.753 -5.132 8.574 1.00 92.19 101 GLN A N 1
ATOM 761 C CA . GLN A 1 101 ? -9.898 -6.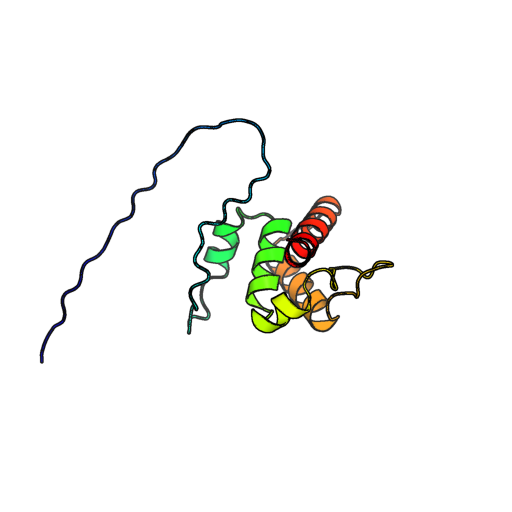140 9.633 1.00 92.19 101 GLN A CA 1
ATOM 762 C C . GLN A 1 101 ? -8.964 -5.895 10.821 1.00 92.19 101 GLN A C 1
ATOM 764 O O . GLN A 1 101 ? -9.241 -6.367 11.920 1.00 92.19 101 GLN A O 1
ATOM 769 N N . THR A 1 102 ? -7.827 -5.245 10.585 1.00 91.38 102 THR A N 1
ATOM 770 C CA . THR A 1 102 ? -6.780 -5.028 11.588 1.00 91.38 102 THR A CA 1
ATOM 771 C C . THR A 1 102 ? -6.968 -3.710 12.338 1.00 91.38 102 THR A C 1
ATOM 773 O O . THR A 1 102 ? -6.665 -3.647 13.527 1.00 91.38 102 THR A O 1
ATOM 776 N N . PHE A 1 103 ? -7.450 -2.671 11.660 1.00 90.25 103 PHE A N 1
ATOM 777 C CA . PHE A 1 103 ? -7.671 -1.339 12.214 1.00 90.25 103 PHE A CA 1
ATOM 778 C C . PHE A 1 103 ? -9.169 -1.036 12.206 1.00 90.25 103 PHE A C 1
ATOM 780 O O . PHE A 1 103 ? -9.801 -1.093 11.154 1.00 90.25 103 PHE A O 1
ATOM 787 N N . GLU A 1 104 ? -9.721 -0.741 13.384 1.00 87.25 104 GLU A N 1
ATOM 788 C CA . GLU A 1 104 ? -11.155 -0.486 13.584 1.00 87.25 104 GLU A CA 1
ATOM 789 C C . GLU A 1 104 ? -11.618 0.799 12.879 1.00 87.25 104 GLU A C 1
ATOM 791 O O . GLU A 1 104 ? -12.706 0.841 12.308 1.00 87.25 104 GLU A O 1
ATOM 796 N N . GLU A 1 105 ? -10.749 1.810 12.835 1.00 89.06 105 GLU A N 1
ATOM 797 C CA . GLU A 1 105 ? -10.969 3.064 12.124 1.00 89.06 105 GLU A CA 1
ATOM 798 C C . GLU A 1 105 ? -9.727 3.398 11.288 1.00 89.06 105 GLU A C 1
ATOM 800 O O . GLU A 1 105 ? -8.598 3.357 11.776 1.00 89.06 105 GLU A O 1
ATOM 805 N N . ILE A 1 106 ? -9.933 3.692 10.003 1.00 88.88 106 ILE A N 1
ATOM 806 C CA . ILE A 1 106 ? -8.883 4.158 9.092 1.00 88.88 106 ILE A CA 1
ATOM 807 C C . ILE A 1 106 ? -9.304 5.530 8.597 1.00 88.88 106 ILE A C 1
ATOM 809 O O . ILE A 1 106 ? -10.330 5.668 7.926 1.00 88.88 106 ILE A O 1
ATOM 813 N N . THR A 1 107 ? -8.500 6.540 8.909 1.00 92.62 107 THR A N 1
ATOM 814 C CA . THR A 1 107 ? -8.750 7.915 8.483 1.00 92.62 107 THR A CA 1
ATOM 815 C C . THR A 1 107 ? -8.217 8.171 7.071 1.00 92.62 107 THR A C 1
ATOM 817 O O . THR A 1 107 ? -7.442 7.394 6.504 1.00 92.62 107 THR A O 1
ATOM 820 N N . GLU A 1 108 ? -8.587 9.306 6.480 1.00 91.06 108 GLU A N 1
ATOM 821 C CA . GLU A 1 108 ? -7.999 9.746 5.209 1.00 91.06 108 GLU A CA 1
ATOM 822 C C . GLU A 1 108 ? -6.479 9.970 5.320 1.00 91.06 108 GLU A C 1
ATOM 824 O O . GLU A 1 108 ? -5.731 9.662 4.386 1.00 91.06 108 GLU A O 1
ATOM 829 N N . ALA A 1 109 ? -6.009 10.450 6.477 1.00 91.50 109 ALA A N 1
ATOM 830 C CA . ALA A 1 109 ? -4.585 10.617 6.751 1.00 91.50 109 ALA A CA 1
ATOM 831 C C . ALA A 1 109 ? -3.855 9.265 6.728 1.00 91.50 109 ALA A C 1
ATOM 833 O O . ALA A 1 109 ? -2.806 9.147 6.093 1.00 91.50 109 ALA A O 1
ATOM 834 N N . ASP A 1 110 ? -4.451 8.225 7.316 1.00 92.31 110 ASP A N 1
ATOM 835 C CA . ASP A 1 110 ? -3.912 6.862 7.269 1.00 92.31 110 ASP A CA 1
ATOM 836 C C . ASP A 1 110 ? -3.884 6.312 5.844 1.00 92.31 110 ASP A C 1
ATOM 838 O O . ASP A 1 110 ? -2.925 5.652 5.446 1.00 92.31 110 ASP A O 1
ATOM 842 N N . TYR A 1 111 ? -4.902 6.608 5.032 1.00 90.44 111 TYR A N 1
ATOM 843 C CA . TYR A 1 111 ? -4.909 6.207 3.627 1.00 90.44 111 TYR A CA 1
ATOM 844 C C . TYR A 1 111 ? -3.779 6.879 2.832 1.00 90.44 111 TYR A C 1
ATOM 846 O O . TYR A 1 111 ? -3.130 6.243 1.992 1.00 90.44 111 TYR A O 1
ATOM 854 N N . CYS A 1 112 ? -3.506 8.155 3.110 1.00 91.38 112 CYS A N 1
ATOM 855 C CA . CYS A 1 112 ? -2.372 8.866 2.527 1.00 91.38 112 CYS A CA 1
ATOM 856 C C . CYS A 1 112 ? -1.036 8.248 2.964 1.00 91.38 112 CYS A C 1
ATOM 858 O O . CYS A 1 112 ? -0.182 8.014 2.104 1.00 91.38 112 CYS A O 1
ATOM 860 N N . ASP A 1 113 ? -0.900 7.908 4.250 1.00 92.44 113 ASP A N 1
ATOM 861 C CA . ASP A 1 113 ? 0.271 7.240 4.834 1.00 92.44 113 ASP A CA 1
ATOM 862 C C . ASP A 1 113 ? 0.510 5.864 4.185 1.00 92.44 113 ASP A C 1
ATOM 864 O O . ASP A 1 113 ? 1.612 5.566 3.722 1.00 92.44 113 ASP A O 1
ATOM 868 N N . VAL A 1 114 ? -0.542 5.049 4.045 1.00 93.25 114 VAL A N 1
ATOM 869 C CA . VAL A 1 114 ? -0.530 3.756 3.334 1.00 93.25 114 VAL A CA 1
ATOM 870 C C . VAL A 1 114 ? -0.057 3.913 1.899 1.00 93.25 114 VAL A C 1
ATOM 872 O O . VAL A 1 114 ? 0.802 3.156 1.439 1.00 93.25 114 VAL A O 1
ATOM 875 N N . ARG A 1 115 ? -0.586 4.903 1.180 1.00 92.19 115 ARG A N 1
ATOM 876 C CA . ARG A 1 115 ? -0.187 5.158 -0.203 1.00 92.19 115 ARG A CA 1
ATOM 877 C C . ARG A 1 115 ? 1.290 5.502 -0.309 1.00 92.19 115 ARG A C 1
ATOM 879 O O . ARG A 1 115 ? 1.962 4.978 -1.195 1.00 92.19 115 ARG A O 1
ATOM 886 N N . GLU A 1 116 ? 1.795 6.365 0.560 1.00 92.50 116 GLU A N 1
ATOM 887 C CA . GLU A 1 116 ? 3.197 6.775 0.545 1.00 92.50 116 GLU A CA 1
ATOM 888 C C . GLU A 1 116 ? 4.138 5.606 0.860 1.00 92.50 116 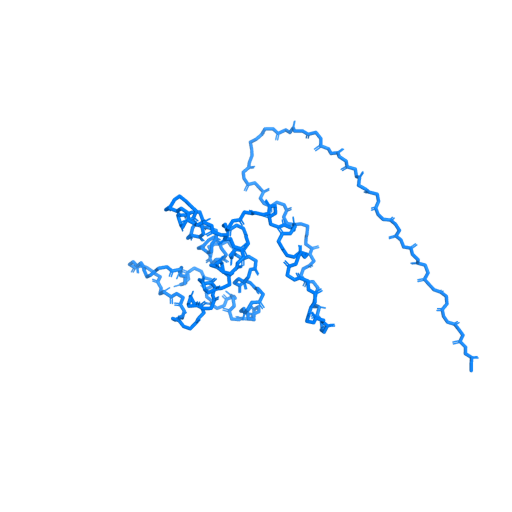GLU A C 1
ATOM 890 O O . GLU A 1 116 ? 5.080 5.350 0.105 1.00 92.50 116 GLU A O 1
ATOM 895 N N . HIS A 1 117 ? 3.831 4.832 1.901 1.00 93.25 117 HIS A N 1
ATOM 896 C CA . HIS A 1 117 ? 4.645 3.691 2.318 1.00 93.25 117 HIS A CA 1
ATOM 897 C C . HIS A 1 117 ? 4.675 2.582 1.264 1.00 93.25 117 HIS A C 1
ATOM 899 O O . HIS A 1 117 ? 5.746 2.083 0.918 1.00 93.25 117 HIS A O 1
ATOM 905 N N . VAL A 1 118 ? 3.524 2.225 0.685 1.00 91.69 118 VAL A N 1
ATOM 906 C CA . VAL A 1 118 ? 3.474 1.203 -0.371 1.00 91.69 118 VAL A CA 1
ATOM 907 C C . VAL A 1 118 ? 4.184 1.679 -1.639 1.00 91.69 118 VAL A C 1
ATOM 909 O O . VAL A 1 118 ? 4.897 0.900 -2.263 1.00 91.69 118 VAL A O 1
ATOM 912 N N . ASN A 1 119 ? 4.046 2.951 -2.019 1.00 91.38 119 ASN A N 1
ATOM 913 C CA . ASN A 1 119 ? 4.767 3.498 -3.173 1.00 91.38 119 ASN A CA 1
ATOM 914 C C . ASN A 1 119 ? 6.284 3.493 -2.966 1.00 91.38 119 ASN A C 1
ATOM 916 O O . ASN A 1 119 ? 7.032 3.302 -3.922 1.00 91.38 119 ASN A O 1
ATOM 920 N N . THR A 1 120 ? 6.735 3.705 -1.732 1.00 90.62 120 THR A N 1
ATOM 921 C CA . THR A 1 120 ? 8.157 3.732 -1.383 1.00 90.62 120 THR A CA 1
ATOM 922 C C . THR A 1 120 ? 8.826 2.379 -1.629 1.00 90.62 120 THR A C 1
ATOM 924 O O . THR A 1 120 ? 9.958 2.350 -2.106 1.00 90.62 120 THR A O 1
ATOM 927 N N . LEU A 1 121 ? 8.102 1.266 -1.449 1.00 88.12 121 LEU A N 1
ATOM 928 C CA . LEU A 1 121 ? 8.606 -0.081 -1.759 1.00 88.12 121 LEU A CA 1
ATOM 929 C C . LEU A 1 121 ? 9.094 -0.244 -3.200 1.00 88.12 121 LEU A C 1
ATOM 931 O O . LEU A 1 121 ? 10.011 -1.016 -3.452 1.00 88.12 121 LEU A O 1
ATOM 935 N N . PHE A 1 122 ? 8.472 0.460 -4.144 1.00 86.44 122 PHE A N 1
ATOM 936 C CA . PHE A 1 122 ? 8.798 0.362 -5.564 1.00 86.44 122 PHE A CA 1
ATOM 937 C C . PHE A 1 122 ? 9.691 1.509 -6.036 1.00 86.44 122 PHE A C 1
ATOM 939 O O . PHE A 1 122 ? 9.947 1.618 -7.226 1.00 86.44 122 PHE A O 1
ATOM 946 N N . ARG A 1 123 ? 10.153 2.401 -5.152 1.00 82.19 123 ARG A N 1
ATOM 947 C CA . ARG A 1 123 ? 10.967 3.570 -5.532 1.00 82.19 123 ARG A CA 1
ATOM 948 C C . ARG A 1 123 ? 12.440 3.464 -5.135 1.00 82.19 123 ARG A C 1
ATOM 950 O O . ARG A 1 123 ? 13.248 4.118 -5.793 1.00 82.19 123 ARG A O 1
ATOM 957 N N . ILE A 1 124 ? 12.766 2.679 -4.100 1.00 60.84 124 ILE A N 1
ATOM 958 C CA . ILE A 1 124 ? 14.112 2.580 -3.488 1.00 60.84 124 ILE A CA 1
ATOM 959 C C . ILE A 1 124 ? 15.043 1.625 -4.216 1.00 60.84 124 ILE A C 1
ATOM 961 O O . ILE A 1 124 ? 14.756 0.412 -4.239 1.00 60.84 124 ILE A O 1
#

Secondary structure (DSSP, 8-state):
----------------------------S------S----HHHHHHHTTT-HHHHHHHHHHHHS-HHHHHHTTTTEESS--SSSEEPPHHHHHHHHHHHHHH-S---HHHHHHHHHHHHHHTT-

Radius of gyration: 17.62 Å; chains: 1; bounding box: 34×56×40 Å

pLDDT: mean 73.63, std 22.91, range [33.44, 94.0]

Organism: Chelonia mydas (NCBI:txid8469)

Sequence (124 aa):
MVGVKHRERSIACHSSTMLRGTPGWSCPGRYLAAEGDQGSKGGLLMQCSFRPGPYAACLCAAMVPLPLMAQWYRQVSLTETRTTVALPKNLRKRIAQILAQTFEEITEADYCDVREHVNTLFRI

Foldseek 3Di:
DDDDDDDDDDDDDDDDDDDDDDPPPPPPDDPDDPDDDPDPPPVLCVVQVVALQSSLQVLLPVVADPVRLVVQAQAEFCDDDPRHDHDDPVSNVVSVVVSVVSDVDADPVSVVSNRVNNRVSRHD